Protein AF-A0A4P6MUH0-F1 (afdb_monomer_lite)

Sequence (97 aa):
MDGSGLSLEVRIAIMTVVLVILAILLSVAFVALAVGAEMWGMLAGVPVAILGGVLVLVGRRRRLASDGGRIGVSVLGGVLVVGSTWVAFMTNNAIIA

Organism: NCBI:txid53458

Secondary structure (DSSP, 8-state):
--THHHHHHHHHHHHHHHHHHHHHHHHHHHHHHHHHS--GGGGGHHHHHHHHHHHHHHHHHHHHTTTT---HHHHHHHHHHHHHHHHHHHHHHHHH-

pLDDT: mean 90.12, std 10.67, range [50.72, 98.31]

Foldseek 3Di:
DDPVVVVVLVVLVVVLVVLLVLLVVLLVVLVCCCPVVVLVLSNQLNVLSVCLNVQLVVQNVVCVVVVNPGNVSNVVSSVSNVCSVVSSVVSSVVVVD

Radius of gyration: 16.14 Å; chains: 1; bounding box: 34×20×50 Å

Structure (mmCIF, N/CA/C/O backbone):
data_AF-A0A4P6MUH0-F1
#
_entry.id   AF-A0A4P6MUH0-F1
#
loop_
_atom_site.group_PDB
_atom_site.id
_atom_site.type_symbol
_atom_site.label_atom_id
_atom_site.label_alt_id
_atom_site.label_comp_id
_atom_site.label_asym_id
_atom_site.label_entity_id
_atom_site.label_seq_id
_atom_site.pdbx_PDB_ins_code
_atom_site.Cartn_x
_atom_site.Cartn_y
_atom_site.Cartn_z
_atom_site.occupancy
_atom_site.B_iso_or_equiv
_atom_site.auth_seq_id
_atom_site.auth_comp_id
_atom_site.auth_asym_id
_atom_site.auth_atom_id
_atom_site.pdbx_PDB_model_num
ATOM 1 N N . MET A 1 1 ? -11.171 5.405 32.464 1.00 50.72 1 MET A N 1
ATOM 2 C CA . MET A 1 1 ? -10.723 5.133 31.080 1.00 50.72 1 MET A CA 1
ATOM 3 C C . MET A 1 1 ? -9.222 5.334 31.071 1.00 50.72 1 MET A C 1
ATOM 5 O O . MET A 1 1 ? -8.778 6.473 31.113 1.00 50.72 1 MET A O 1
ATOM 9 N N . ASP A 1 2 ? -8.457 4.248 31.143 1.00 51.62 2 ASP A N 1
ATOM 10 C CA . ASP A 1 2 ? -6.999 4.323 31.253 1.00 51.62 2 ASP A CA 1
ATOM 11 C C . ASP A 1 2 ? -6.395 4.908 29.971 1.00 51.62 2 ASP A C 1
ATOM 13 O O . ASP A 1 2 ? -6.765 4.526 28.858 1.00 51.62 2 ASP A O 1
ATOM 17 N N . GLY A 1 3 ? -5.442 5.833 30.118 1.00 55.72 3 GLY A N 1
ATOM 18 C CA . GLY A 1 3 ? -4.770 6.533 29.012 1.00 55.72 3 GLY A CA 1
ATOM 19 C C . GLY A 1 3 ? -4.009 5.633 28.022 1.00 55.72 3 GLY A C 1
ATOM 20 O O . GLY A 1 3 ? -3.446 6.127 27.047 1.00 55.72 3 GLY A O 1
ATOM 21 N N . SER A 1 4 ? -4.008 4.313 28.225 1.00 62.41 4 SER A N 1
ATOM 22 C CA . SER A 1 4 ? -3.433 3.309 27.325 1.00 62.41 4 SER A CA 1
ATOM 23 C C . SER A 1 4 ? -4.224 3.141 26.018 1.00 62.41 4 SER A C 1
ATOM 25 O O . SER A 1 4 ? -3.617 2.906 24.970 1.00 62.41 4 SER A O 1
ATOM 27 N N . GLY A 1 5 ? -5.551 3.327 26.039 1.00 58.41 5 GLY A N 1
ATOM 28 C CA . GLY A 1 5 ? -6.413 3.177 24.855 1.00 58.41 5 GLY A CA 1
ATOM 29 C C . GLY A 1 5 ? -6.14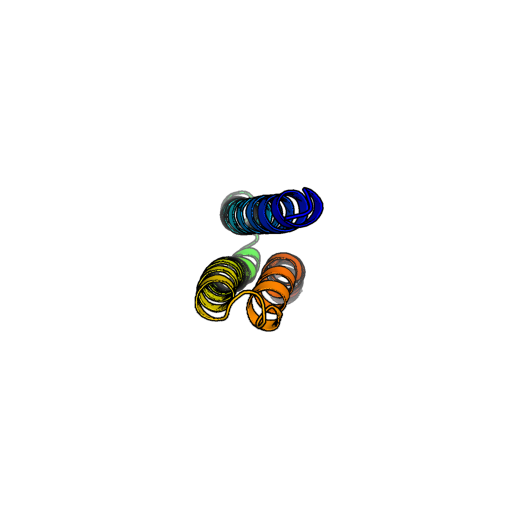3 4.223 23.768 1.00 58.41 5 GLY A C 1
ATOM 30 O O . GLY A 1 5 ? -5.994 3.878 22.594 1.00 58.41 5 GLY A O 1
ATOM 31 N N . LEU A 1 6 ? -5.954 5.485 24.174 1.00 62.62 6 LEU A N 1
ATOM 32 C CA . LEU A 1 6 ? -5.587 6.586 23.272 1.00 62.62 6 LEU A CA 1
ATOM 33 C C . LEU A 1 6 ? -4.233 6.334 22.588 1.00 62.62 6 LEU A C 1
ATOM 35 O O . LEU A 1 6 ? -4.058 6.656 21.415 1.00 62.62 6 LEU A O 1
ATOM 39 N N . SER A 1 7 ? -3.281 5.698 23.282 1.00 79.88 7 SER A N 1
ATOM 40 C CA . SER A 1 7 ? -1.960 5.396 22.713 1.00 79.88 7 SER A CA 1
ATOM 41 C C . SER A 1 7 ? -2.027 4.366 21.582 1.00 79.88 7 SER A C 1
ATOM 43 O O . SER A 1 7 ? -1.299 4.492 20.595 1.00 79.88 7 SER A O 1
ATOM 45 N N . LEU A 1 8 ? -2.883 3.346 21.698 1.00 82.69 8 LEU A N 1
ATOM 46 C CA . LEU A 1 8 ? -2.985 2.290 20.689 1.00 82.69 8 LEU A CA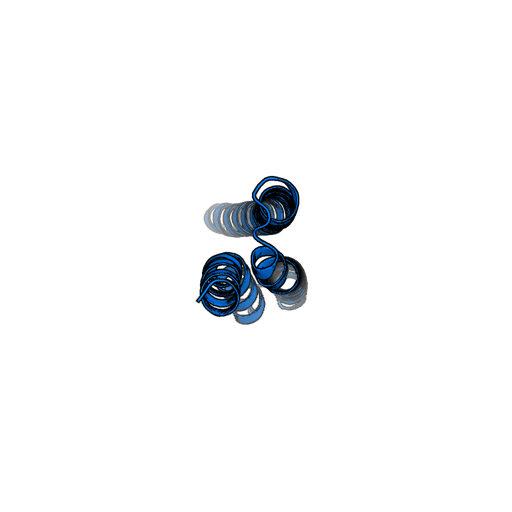 1
ATOM 47 C C . LEU A 1 8 ? -3.635 2.803 19.401 1.00 82.69 8 LEU A C 1
ATOM 49 O O . LEU A 1 8 ? -3.146 2.528 18.304 1.00 82.69 8 LEU A O 1
ATOM 53 N N . GLU A 1 9 ? -4.719 3.563 19.528 1.00 81.25 9 GLU A N 1
ATOM 54 C CA . GLU A 1 9 ? -5.450 4.090 18.377 1.00 81.25 9 GLU A CA 1
ATOM 55 C C . GLU A 1 9 ? -4.606 5.087 17.575 1.00 81.25 9 GLU A C 1
ATOM 57 O O . GLU A 1 9 ? -4.529 4.987 16.346 1.00 81.25 9 GLU A O 1
ATOM 62 N N . VAL A 1 10 ? -3.868 5.962 18.269 1.00 86.94 10 VAL A N 1
ATOM 63 C CA . VAL A 1 10 ? -2.899 6.880 17.653 1.00 86.94 10 VAL A CA 1
ATOM 64 C C . VAL A 1 10 ? -1.800 6.114 16.913 1.00 86.94 10 VAL A C 1
ATOM 66 O O . VAL A 1 10 ? -1.511 6.431 15.760 1.00 86.94 10 VAL A O 1
ATOM 69 N N . ARG A 1 11 ? -1.224 5.059 17.508 1.00 87.88 11 ARG A N 1
ATOM 70 C CA . ARG A 1 11 ? -0.206 4.230 16.829 1.00 87.88 11 ARG A CA 1
ATOM 71 C C . ARG A 1 11 ? -0.744 3.590 15.555 1.00 87.88 11 ARG A C 1
ATOM 73 O O . ARG A 1 11 ? -0.064 3.604 14.534 1.00 87.88 11 ARG A O 1
ATOM 80 N N . ILE A 1 12 ? -1.961 3.050 15.589 1.00 86.62 12 ILE A N 1
ATOM 81 C CA . ILE A 1 12 ? -2.581 2.420 14.414 1.00 86.62 12 ILE A CA 1
ATOM 82 C C . ILE A 1 12 ? -2.854 3.458 13.326 1.00 86.62 12 ILE A C 1
ATOM 84 O O . ILE A 1 12 ? -2.624 3.182 12.146 1.00 86.62 12 ILE A O 1
ATOM 88 N N . ALA A 1 13 ? -3.319 4.650 13.703 1.00 88.94 13 ALA A N 1
ATOM 89 C CA . ALA A 1 13 ? -3.526 5.743 12.762 1.00 88.94 13 ALA A CA 1
ATOM 90 C C . ALA A 1 13 ? -2.209 6.152 12.087 1.00 88.94 13 ALA A C 1
ATOM 92 O O . ALA A 1 13 ? -2.160 6.206 10.858 1.00 88.94 13 ALA A O 1
ATOM 93 N N . ILE A 1 14 ? -1.138 6.339 12.865 1.00 92.12 14 ILE A N 1
ATOM 94 C CA . ILE A 1 14 ? 0.201 6.651 12.345 1.00 92.12 14 ILE A CA 1
ATOM 95 C C . ILE A 1 14 ? 0.672 5.550 11.392 1.00 92.12 14 ILE A C 1
ATOM 97 O O . ILE A 1 14 ? 1.041 5.848 10.261 1.00 92.12 14 ILE A O 1
ATOM 101 N N . MET A 1 15 ? 0.592 4.277 11.792 1.00 92.31 15 MET A N 1
ATOM 102 C CA . MET A 1 15 ? 1.029 3.159 10.945 1.00 92.31 15 MET A CA 1
ATOM 103 C C . MET A 1 15 ? 0.221 3.056 9.651 1.00 92.31 15 MET A C 1
ATOM 105 O O . MET A 1 15 ? 0.784 2.792 8.593 1.00 92.31 15 MET A O 1
ATOM 109 N N . THR A 1 16 ? -1.086 3.323 9.705 1.00 93.19 16 THR A N 1
ATOM 110 C CA . THR A 1 16 ? -1.929 3.383 8.501 1.00 93.19 16 THR A CA 1
ATOM 111 C C . THR A 1 16 ? -1.433 4.477 7.557 1.00 93.19 16 THR A C 1
ATOM 113 O O . THR A 1 16 ? -1.253 4.220 6.369 1.00 93.19 16 THR A O 1
ATOM 116 N N . VAL A 1 17 ? -1.194 5.685 8.075 1.00 95.06 17 VAL A N 1
ATOM 117 C CA . VAL A 1 17 ? -0.713 6.821 7.274 1.00 95.06 17 VAL A CA 1
ATOM 118 C C . VAL A 1 17 ? 0.652 6.514 6.664 1.00 95.06 17 VAL A C 1
ATOM 120 O O . VAL A 1 17 ? 0.829 6.698 5.464 1.00 95.06 17 VAL A O 1
ATOM 123 N N . VAL A 1 18 ? 1.584 5.977 7.453 1.00 95.62 18 VAL A N 1
ATOM 124 C CA . VAL A 1 18 ? 2.921 5.586 6.985 1.00 95.62 18 VAL A CA 1
ATOM 125 C C . VAL A 1 18 ? 2.832 4.569 5.848 1.00 95.62 18 VAL A C 1
ATOM 127 O O . VAL A 1 18 ? 3.459 4.768 4.814 1.00 95.62 18 VAL A O 1
ATOM 130 N N . LEU A 1 19 ? 2.022 3.515 5.992 1.00 94.69 19 LEU A N 1
ATOM 131 C CA . LEU A 1 19 ? 1.874 2.491 4.952 1.00 94.69 19 LEU A CA 1
ATOM 132 C C . LEU A 1 19 ? 1.245 3.036 3.665 1.00 94.69 19 LEU A C 1
ATOM 134 O O . LEU A 1 19 ? 1.649 2.643 2.574 1.00 94.69 19 LEU A O 1
ATOM 138 N N . VAL A 1 20 ? 0.281 3.951 3.773 1.00 96.75 20 VAL A N 1
ATOM 139 C CA . VAL A 1 20 ? -0.335 4.594 2.602 1.00 96.75 20 VAL A CA 1
ATOM 140 C C . VAL A 1 20 ? 0.663 5.510 1.897 1.00 96.75 20 VAL A C 1
ATOM 142 O O . VAL A 1 20 ? 0.771 5.463 0.674 1.00 96.75 20 VAL A O 1
ATOM 145 N N . ILE A 1 21 ? 1.433 6.300 2.650 1.00 97.69 21 ILE A N 1
ATOM 146 C CA . ILE A 1 21 ? 2.503 7.133 2.088 1.00 97.69 21 ILE A CA 1
ATOM 147 C C . ILE A 1 21 ? 3.552 6.253 1.402 1.00 97.69 21 ILE A C 1
ATOM 149 O O . ILE A 1 21 ? 3.939 6.545 0.275 1.00 97.69 21 ILE A O 1
ATOM 153 N N . LEU A 1 22 ? 3.967 5.149 2.029 1.00 96.69 22 LEU A N 1
ATOM 154 C CA . LEU A 1 22 ? 4.904 4.198 1.427 1.00 96.69 22 LEU A CA 1
ATOM 155 C C . LEU A 1 22 ? 4.366 3.606 0.124 1.00 96.69 22 LEU A C 1
ATOM 157 O O . LEU A 1 22 ? 5.104 3.548 -0.852 1.00 96.69 22 LEU A O 1
ATOM 161 N N . 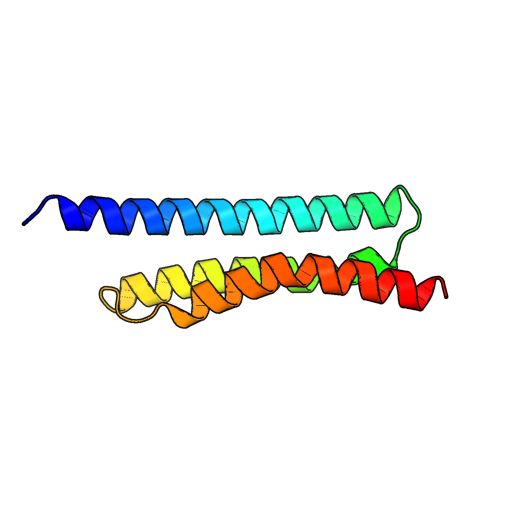ALA A 1 23 ? 3.087 3.225 0.071 1.00 97.38 23 ALA A N 1
ATOM 162 C CA . ALA A 1 23 ? 2.466 2.735 -1.159 1.00 97.38 23 ALA A CA 1
ATOM 163 C C . ALA A 1 23 ? 2.550 3.764 -2.301 1.00 97.38 23 ALA A C 1
ATOM 165 O O . ALA A 1 23 ? 2.857 3.404 -3.440 1.00 97.38 23 ALA A O 1
ATOM 166 N N . ILE A 1 24 ? 2.319 5.046 -1.996 1.00 98.25 24 ILE A N 1
ATOM 167 C CA . ILE A 1 24 ? 2.418 6.144 -2.967 1.00 98.25 24 ILE A CA 1
ATOM 168 C C . ILE A 1 24 ? 3.871 6.339 -3.410 1.00 98.25 24 ILE A C 1
ATOM 170 O O . ILE A 1 24 ? 4.145 6.346 -4.608 1.00 98.25 24 ILE A O 1
ATOM 174 N N . LEU A 1 25 ? 4.803 6.457 -2.460 1.00 98.19 25 LEU A N 1
ATOM 175 C CA . LEU A 1 25 ? 6.223 6.670 -2.752 1.00 98.19 25 LEU A CA 1
ATOM 176 C C . LEU A 1 25 ? 6.812 5.526 -3.580 1.00 98.19 25 LEU A C 1
ATOM 178 O O . LEU A 1 25 ? 7.517 5.790 -4.550 1.00 98.19 25 LEU A O 1
ATOM 182 N N . LEU A 1 26 ? 6.486 4.274 -3.248 1.00 97.62 26 LEU A N 1
ATOM 183 C CA . LEU A 1 26 ? 6.914 3.108 -4.022 1.00 97.62 26 LEU A CA 1
ATOM 184 C C . LEU A 1 26 ? 6.319 3.118 -5.429 1.00 97.62 26 LEU A C 1
ATOM 186 O O . LEU A 1 26 ? 7.047 2.900 -6.389 1.00 97.62 26 LEU A O 1
ATOM 190 N N . SER A 1 27 ? 5.030 3.438 -5.573 1.00 98.00 27 SER A N 1
ATOM 191 C CA . SER A 1 27 ? 4.396 3.534 -6.896 1.00 98.00 27 SER A CA 1
ATOM 192 C C . SER A 1 27 ? 5.087 4.580 -7.774 1.00 98.00 27 SER A C 1
ATOM 194 O O . SER A 1 27 ? 5.398 4.304 -8.931 1.00 98.00 27 SER A O 1
ATOM 196 N N . VAL A 1 28 ? 5.387 5.757 -7.216 1.00 98.31 28 VAL A N 1
ATOM 197 C CA . VAL A 1 28 ? 6.132 6.815 -7.916 1.00 98.31 28 VAL A CA 1
ATOM 198 C C . VAL A 1 28 ? 7.549 6.353 -8.256 1.00 98.31 28 VAL A C 1
ATOM 200 O O . VAL A 1 28 ? 7.988 6.539 -9.388 1.00 98.31 28 VAL A O 1
ATOM 203 N N . ALA A 1 29 ? 8.251 5.715 -7.317 1.00 97.81 29 ALA A N 1
ATOM 204 C CA . ALA A 1 29 ? 9.602 5.208 -7.538 1.00 97.81 29 ALA A CA 1
ATOM 205 C C . ALA A 1 29 ? 9.648 4.137 -8.640 1.00 97.81 29 ALA A C 1
ATOM 207 O O . ALA A 1 29 ? 10.527 4.184 -9.495 1.00 97.81 29 ALA A O 1
ATOM 208 N N . PHE A 1 30 ? 8.686 3.210 -8.676 1.00 97.88 30 PHE A N 1
ATOM 209 C CA . PHE A 1 30 ? 8.605 2.186 -9.720 1.00 97.88 30 PHE A CA 1
ATOM 210 C C . PHE A 1 30 ? 8.342 2.786 -11.099 1.00 97.88 30 PHE A C 1
ATOM 212 O O . PHE A 1 30 ? 8.981 2.378 -12.065 1.00 97.88 30 PHE A O 1
ATOM 219 N N . VAL A 1 31 ? 7.458 3.784 -11.197 1.00 98.06 31 VAL A N 1
ATOM 220 C CA . VAL A 1 31 ? 7.232 4.511 -12.457 1.00 98.06 31 VAL A CA 1
ATOM 221 C C . VAL A 1 31 ? 8.494 5.267 -12.880 1.00 98.06 31 VAL A C 1
ATOM 223 O O . VAL A 1 31 ? 8.884 5.201 -14.044 1.00 98.06 31 VAL A O 1
ATOM 226 N N . ALA A 1 32 ? 9.170 5.937 -11.944 1.00 97.62 32 ALA A N 1
ATOM 227 C CA . ALA A 1 32 ? 10.407 6.661 -12.222 1.00 97.62 32 ALA A CA 1
ATOM 228 C C . ALA A 1 32 ? 11.529 5.729 -12.706 1.00 97.62 32 ALA A C 1
ATOM 230 O O . ALA A 1 32 ? 12.223 6.071 -13.657 1.00 97.62 32 ALA A O 1
ATOM 231 N N . LEU A 1 33 ? 11.682 4.545 -12.104 1.00 95.19 33 LEU A N 1
ATOM 232 C CA . LEU A 1 33 ? 12.656 3.540 -12.544 1.00 95.19 33 LEU A CA 1
ATOM 233 C C . LEU A 1 33 ? 12.288 2.930 -13.900 1.00 95.19 33 LEU A C 1
ATOM 235 O O . LEU A 1 33 ? 13.169 2.741 -14.736 1.00 95.19 33 LEU A O 1
ATOM 239 N N . ALA A 1 34 ? 11.002 2.666 -14.146 1.00 95.56 34 ALA A N 1
ATOM 240 C CA . ALA A 1 34 ? 10.545 2.129 -15.425 1.00 95.56 34 ALA A CA 1
ATOM 241 C C . ALA A 1 34 ? 10.895 3.056 -16.596 1.00 95.56 34 ALA A C 1
ATOM 243 O O . ALA A 1 34 ? 11.376 2.590 -17.624 1.00 95.56 34 ALA A O 1
ATOM 244 N N . VAL A 1 35 ? 10.691 4.364 -16.420 1.00 96.38 35 VAL A N 1
ATOM 245 C CA . VAL A 1 35 ? 10.947 5.361 -17.469 1.00 96.38 35 VAL A CA 1
ATOM 246 C C . VAL A 1 35 ? 12.412 5.803 -17.494 1.00 96.38 35 VA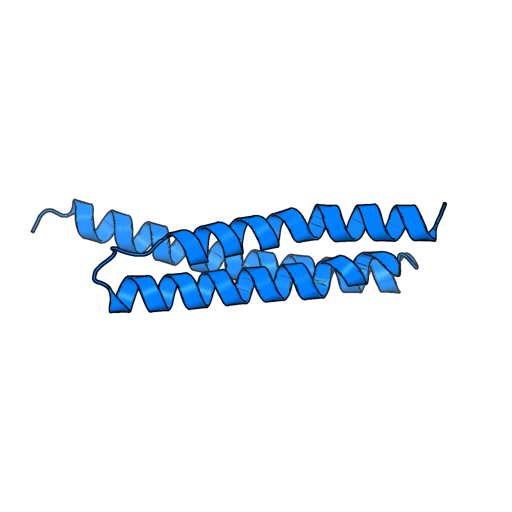L A C 1
ATOM 248 O O . VAL A 1 35 ? 12.991 5.946 -18.563 1.00 96.38 35 VAL A O 1
ATOM 251 N N . GLY A 1 36 ? 13.019 6.031 -16.329 1.00 96.44 36 GLY A N 1
ATOM 252 C CA . GLY A 1 36 ? 14.360 6.608 -16.217 1.00 96.44 36 GLY A CA 1
ATOM 253 C C . GLY A 1 36 ? 15.504 5.620 -16.441 1.00 96.44 36 GLY A C 1
ATOM 254 O O . GLY A 1 36 ? 16.597 6.046 -16.799 1.00 96.44 36 GLY A O 1
ATOM 255 N N . ALA A 1 37 ? 15.269 4.322 -16.234 1.00 94.19 37 ALA A N 1
ATOM 256 C CA . ALA A 1 37 ? 16.274 3.269 -16.400 1.00 94.19 37 ALA A CA 1
ATOM 257 C C . ALA A 1 37 ? 15.831 2.168 -17.384 1.00 94.19 37 ALA A C 1
ATOM 259 O O . ALA A 1 37 ? 16.426 1.095 -17.401 1.00 94.19 37 ALA A O 1
ATOM 260 N N . GLU A 1 38 ? 14.768 2.412 -18.162 1.00 92.06 38 GLU A N 1
ATOM 261 C CA . GLU A 1 38 ? 14.158 1.450 -19.101 1.00 92.06 38 GLU A CA 1
ATOM 262 C C . GLU A 1 38 ? 13.746 0.109 -18.450 1.00 92.06 38 GLU A C 1
ATOM 264 O O . GLU A 1 38 ? 13.609 -0.925 -19.104 1.00 92.06 38 GLU A O 1
ATOM 269 N N . MET A 1 39 ? 13.499 0.118 -17.136 1.00 94.94 39 MET A N 1
ATOM 270 C CA . MET A 1 39 ? 13.150 -1.062 -16.342 1.00 94.94 39 MET A CA 1
ATOM 271 C C . MET A 1 39 ? 11.638 -1.322 -16.368 1.00 94.94 39 MET A C 1
ATOM 273 O O . MET A 1 39 ? 10.965 -1.262 -15.336 1.00 94.94 39 MET A O 1
ATOM 277 N N . TRP A 1 40 ? 11.065 -1.568 -17.550 1.00 93.19 40 TRP A N 1
ATOM 278 C CA . TRP A 1 40 ? 9.605 -1.642 -17.747 1.00 93.19 40 TRP A CA 1
ATOM 279 C C . TRP A 1 40 ? 8.891 -2.654 -16.835 1.00 93.19 40 TRP A C 1
ATOM 281 O O . TRP A 1 40 ? 7.735 -2.437 -16.464 1.00 93.19 40 TRP A O 1
ATOM 291 N N . GLY A 1 41 ? 9.577 -3.716 -16.396 1.00 93.06 41 GLY A N 1
ATOM 292 C CA . GLY A 1 41 ? 9.021 -4.687 -15.448 1.00 93.06 41 GLY A CA 1
ATOM 293 C C . GLY A 1 41 ? 8.719 -4.122 -14.058 1.00 93.06 41 GLY A C 1
ATOM 294 O O . GLY A 1 41 ? 7.886 -4.678 -13.343 1.00 93.06 41 GLY A O 1
ATOM 295 N N . MET A 1 42 ? 9.305 -2.976 -13.696 1.00 95.31 42 MET A N 1
ATOM 296 C CA . MET A 1 42 ? 9.003 -2.271 -12.445 1.00 95.31 42 MET A CA 1
ATOM 297 C C . MET A 1 42 ? 7.530 -1.867 -12.339 1.00 95.31 42 MET A C 1
ATOM 299 O O . MET A 1 42 ? 6.979 -1.815 -11.237 1.00 95.31 42 MET A O 1
ATOM 303 N N . LEU A 1 43 ? 6.854 -1.650 -13.474 1.00 96.38 43 LEU A N 1
ATOM 304 C CA . LEU A 1 43 ? 5.434 -1.293 -13.502 1.00 96.38 43 LEU A CA 1
ATOM 305 C C . LEU A 1 43 ? 4.532 -2.371 -12.889 1.00 96.38 43 LEU A C 1
ATOM 307 O O . LEU A 1 43 ? 3.452 -2.040 -12.406 1.00 96.38 43 LEU A O 1
ATOM 311 N N . ALA A 1 44 ? 4.974 -3.631 -12.829 1.00 96.38 44 ALA A N 1
ATOM 312 C CA . ALA A 1 44 ? 4.220 -4.703 -12.181 1.00 96.38 44 ALA A CA 1
ATOM 313 C C . ALA A 1 44 ? 4.067 -4.503 -10.662 1.00 96.38 44 ALA A C 1
ATOM 315 O O . ALA A 1 44 ? 3.085 -4.961 -10.076 1.00 96.38 44 ALA A O 1
ATOM 316 N N . GLY A 1 45 ? 4.991 -3.781 -10.017 1.00 96.00 45 GLY A N 1
ATOM 317 C CA . GLY A 1 45 ? 4.883 -3.439 -8.596 1.00 96.00 45 GLY A CA 1
ATOM 318 C C . GLY A 1 45 ? 3.799 -2.400 -8.302 1.00 96.00 45 GLY A C 1
ATOM 319 O O . GLY A 1 45 ? 3.177 -2.441 -7.242 1.00 96.00 45 GLY A O 1
ATOM 320 N N . VAL A 1 46 ? 3.516 -1.498 -9.246 1.00 97.62 46 VAL A N 1
ATOM 321 C CA . VAL A 1 46 ? 2.555 -0.392 -9.077 1.00 97.62 46 VAL A CA 1
ATOM 322 C C . VAL A 1 46 ? 1.148 -0.874 -8.693 1.00 97.62 46 VAL A C 1
ATOM 324 O O . VAL A 1 46 ? 0.648 -0.436 -7.653 1.00 97.62 46 VAL A O 1
ATOM 327 N N . PRO A 1 47 ? 0.487 -1.788 -9.437 1.00 97.56 47 PRO A N 1
ATOM 328 C CA . PRO A 1 47 ? -0.848 -2.248 -9.062 1.00 97.56 47 PRO A CA 1
ATOM 329 C C . PRO A 1 47 ? -0.856 -2.934 -7.693 1.00 97.56 47 PRO A C 1
ATOM 331 O O . PRO A 1 47 ? -1.815 -2.760 -6.945 1.00 97.56 47 PRO A O 1
ATOM 334 N N . VAL A 1 48 ? 0.213 -3.651 -7.324 1.00 97.94 48 VAL A N 1
ATOM 335 C CA . VAL A 1 48 ? 0.333 -4.340 -6.028 1.00 97.94 48 VAL A CA 1
ATOM 336 C C . VAL A 1 48 ? 0.474 -3.342 -4.876 1.00 97.94 48 VAL A C 1
ATOM 338 O O . VAL A 1 48 ? -0.210 -3.482 -3.860 1.00 97.94 48 VAL A O 1
ATOM 341 N N . ALA A 1 49 ? 1.298 -2.304 -5.044 1.00 97.00 49 ALA A N 1
ATOM 342 C CA . ALA A 1 49 ? 1.459 -1.234 -4.060 1.00 97.00 49 ALA A CA 1
ATOM 343 C C . ALA A 1 49 ? 0.141 -0.477 -3.841 1.00 97.00 49 ALA A C 1
ATOM 345 O O . ALA A 1 49 ? -0.276 -0.274 -2.697 1.00 97.00 49 ALA A O 1
ATOM 346 N N . ILE A 1 50 ? -0.557 -0.127 -4.929 1.00 97.69 50 ILE A N 1
ATOM 347 C CA . ILE A 1 50 ? -1.859 0.552 -4.875 1.00 97.69 50 ILE A CA 1
ATOM 348 C C . ILE A 1 50 ? -2.897 -0.323 -4.162 1.00 97.69 50 ILE A C 1
ATOM 350 O O . ILE A 1 50 ? -3.556 0.149 -3.232 1.00 97.69 50 ILE A O 1
ATOM 354 N N . LEU A 1 51 ? -3.018 -1.602 -4.538 1.00 97.38 51 LEU A N 1
ATOM 355 C CA . LEU A 1 51 ? -3.922 -2.551 -3.873 1.00 97.38 51 LEU A CA 1
ATOM 356 C C . LEU A 1 51 ? -3.609 -2.673 -2.380 1.00 97.38 51 LEU A C 1
ATOM 358 O O . LEU A 1 51 ? -4.525 -2.629 -1.556 1.00 97.38 51 LEU A O 1
ATOM 362 N N . GLY A 1 52 ? -2.327 -2.763 -2.022 1.00 96.00 52 GLY A N 1
ATOM 363 C CA . GLY A 1 52 ? -1.878 -2.785 -0.634 1.00 96.00 52 GLY A CA 1
ATOM 364 C C . GLY A 1 52 ? -2.325 -1.549 0.146 1.00 96.00 52 GLY A C 1
ATOM 365 O O . GLY A 1 52 ? -2.961 -1.680 1.194 1.00 96.00 52 GLY A O 1
ATOM 366 N N . GLY A 1 53 ? -2.092 -0.350 -0.397 1.00 96.12 53 GLY A N 1
ATOM 367 C CA . GLY A 1 53 ? -2.536 0.910 0.208 1.00 96.12 53 GLY A CA 1
ATOM 368 C C . GLY A 1 53 ? -4.058 0.992 0.381 1.00 96.12 53 GLY A C 1
ATOM 369 O O . GLY A 1 53 ? -4.549 1.375 1.448 1.00 96.12 53 GLY A O 1
ATOM 370 N N . VAL A 1 54 ? -4.825 0.556 -0.624 1.00 96.44 54 VAL A N 1
ATOM 371 C CA . VAL A 1 54 ? -6.295 0.493 -0.548 1.00 96.44 54 VAL A CA 1
ATOM 372 C C . VAL A 1 54 ? -6.748 -0.467 0.554 1.00 96.44 54 VAL A C 1
ATOM 374 O O . VAL A 1 54 ? -7.620 -0.113 1.351 1.00 96.44 54 VAL A O 1
ATOM 377 N N . LEU A 1 55 ? -6.145 -1.653 0.663 1.00 95.25 55 LEU A N 1
ATOM 378 C CA . LEU A 1 55 ? -6.477 -2.614 1.719 1.00 95.25 55 LEU A CA 1
ATOM 379 C C . LEU A 1 55 ? -6.131 -2.091 3.116 1.00 95.25 55 LEU A C 1
ATOM 381 O O . LEU A 1 55 ? -6.907 -2.313 4.046 1.00 95.25 55 LEU A O 1
ATOM 385 N N . VAL A 1 56 ? -5.039 -1.338 3.279 1.00 95.25 56 VAL A N 1
ATOM 386 C CA . VAL A 1 56 ? -4.726 -0.658 4.549 1.00 95.25 56 VAL A CA 1
ATOM 387 C C . VAL A 1 56 ? -5.859 0.296 4.948 1.00 95.25 56 VAL A C 1
ATOM 389 O O . VAL A 1 56 ? -6.346 0.242 6.083 1.00 95.25 56 VAL A O 1
ATOM 392 N N . LEU A 1 57 ? -6.349 1.113 4.009 1.00 94.50 57 LEU A N 1
ATOM 393 C CA . LEU A 1 57 ? -7.461 2.041 4.247 1.00 94.50 57 LEU A CA 1
ATOM 394 C C . LEU A 1 57 ? -8.780 1.315 4.548 1.00 94.50 57 LEU A C 1
ATOM 396 O O . LEU A 1 57 ? -9.492 1.683 5.488 1.00 94.50 57 LEU A O 1
ATOM 400 N N . VAL A 1 58 ? -9.103 0.267 3.785 1.00 93.69 58 VAL A N 1
ATOM 401 C CA . VAL A 1 58 ? -10.301 -0.561 4.005 1.00 93.69 58 VAL A CA 1
ATOM 402 C C . VAL A 1 58 ? -10.225 -1.271 5.355 1.00 93.69 58 VAL A C 1
ATOM 404 O O . VAL A 1 58 ? -11.214 -1.295 6.086 1.00 93.69 58 VAL A O 1
ATOM 407 N N . GLY A 1 59 ? -9.059 -1.804 5.724 1.00 91.44 59 GLY A N 1
ATOM 408 C CA . GLY A 1 59 ? -8.819 -2.434 7.019 1.00 91.44 59 GLY A CA 1
ATOM 409 C C . GLY A 1 59 ? -9.029 -1.465 8.176 1.00 91.44 59 GLY A C 1
ATOM 410 O O . GLY A 1 59 ? -9.753 -1.793 9.115 1.00 91.44 59 GLY A O 1
ATOM 411 N N . ARG A 1 60 ? -8.511 -0.233 8.071 1.00 89.81 60 ARG A N 1
ATOM 412 C CA . ARG A 1 60 ? -8.763 0.820 9.067 1.00 89.81 60 ARG A CA 1
ATOM 413 C C . ARG A 1 60 ? -10.251 1.147 9.191 1.00 89.81 60 ARG A C 1
ATOM 415 O O . ARG A 1 60 ? -10.767 1.182 10.304 1.00 89.81 60 ARG A O 1
ATOM 422 N N . ARG A 1 61 ? -10.957 1.345 8.071 1.00 89.69 61 ARG A N 1
ATOM 423 C CA . ARG A 1 61 ? -12.407 1.622 8.079 1.00 89.69 61 ARG A CA 1
ATOM 424 C C . ARG A 1 61 ? -13.200 0.485 8.724 1.00 89.69 61 ARG A C 1
ATOM 426 O O . ARG A 1 61 ? -14.060 0.739 9.558 1.00 89.69 61 ARG A O 1
ATOM 433 N N . ARG A 1 62 ? -12.882 -0.767 8.380 1.00 88.56 62 ARG A N 1
ATOM 434 C CA . ARG A 1 62 ? -13.531 -1.954 8.960 1.00 88.56 62 ARG A CA 1
ATOM 435 C C . ARG A 1 62 ? -13.260 -2.089 10.454 1.00 88.56 62 ARG A C 1
ATOM 437 O O . ARG A 1 62 ? -14.169 -2.464 11.179 1.00 88.56 62 ARG A O 1
ATOM 444 N N . ARG A 1 63 ? -12.047 -1.760 10.906 1.00 85.94 63 ARG A N 1
ATOM 445 C CA . ARG A 1 63 ? -11.692 -1.753 12.328 1.00 85.94 63 ARG A CA 1
ATOM 446 C C . ARG A 1 63 ? -12.522 -0.737 13.112 1.00 85.94 63 ARG A C 1
ATOM 448 O O . ARG A 1 63 ? -13.027 -1.083 14.174 1.00 85.94 63 ARG A O 1
ATOM 455 N N . LEU A 1 64 ? -12.655 0.482 12.587 1.00 85.81 64 LEU A N 1
ATOM 456 C CA . LEU A 1 64 ? -13.463 1.541 13.203 1.00 85.81 64 LEU A CA 1
ATOM 457 C C . LEU A 1 64 ? -14.948 1.158 13.262 1.00 85.81 64 LEU A C 1
ATOM 459 O O . LEU A 1 64 ? -15.612 1.453 14.241 1.00 85.81 64 LEU A O 1
ATOM 463 N N . ALA A 1 65 ? -15.452 0.453 12.246 1.00 86.06 65 ALA A N 1
ATOM 464 C CA . ALA A 1 65 ? -16.833 -0.029 12.215 1.00 86.06 65 ALA A CA 1
ATOM 465 C C . ALA A 1 65 ? -17.098 -1.253 13.116 1.00 86.06 65 ALA A C 1
ATOM 467 O O . ALA A 1 65 ? -18.249 -1.643 13.279 1.00 86.06 65 ALA A O 1
ATOM 468 N N . SER A 1 66 ? -16.056 -1.900 13.646 1.00 84.81 66 SER A N 1
ATOM 469 C CA . SER A 1 66 ? -16.168 -3.131 14.437 1.00 84.81 66 SER A CA 1
ATOM 470 C C . SER A 1 66 ? -15.549 -2.999 15.834 1.00 84.81 66 SER A C 1
ATOM 472 O O . SER A 1 66 ? -15.023 -3.993 16.340 1.00 84.81 66 SER A O 1
ATOM 474 N N . ASP A 1 67 ? -15.477 -1.783 16.384 1.00 77.56 67 ASP A N 1
ATOM 475 C CA . ASP A 1 67 ? -14.870 -1.468 17.688 1.00 77.56 67 ASP A CA 1
ATOM 476 C C . ASP A 1 67 ? -13.496 -2.128 17.919 1.00 77.56 67 ASP A C 1
ATOM 478 O O . ASP A 1 67 ? -13.176 -2.645 18.987 1.00 77.56 67 ASP A O 1
ATOM 482 N N . GLY A 1 68 ? -12.649 -2.151 16.885 1.00 68.56 68 GLY A N 1
ATOM 483 C CA . GLY A 1 68 ? -11.279 -2.662 16.996 1.00 68.56 68 GLY A CA 1
ATOM 484 C C . GLY A 1 68 ? -11.069 -4.131 16.615 1.00 68.56 68 GLY A C 1
ATOM 485 O O . GLY A 1 68 ? -9.916 -4.533 16.449 1.00 68.56 68 GLY A O 1
ATOM 486 N N . GLY A 1 69 ? -12.133 -4.916 16.411 1.00 71.75 69 GLY A N 1
ATOM 487 C CA . GLY A 1 69 ? -12.040 -6.378 16.260 1.00 71.75 69 GLY A CA 1
ATOM 488 C C . GLY A 1 69 ? -11.393 -6.917 14.972 1.00 71.75 69 GLY A C 1
ATOM 489 O O . GLY A 1 69 ? -10.950 -8.063 14.947 1.00 71.75 69 GLY A O 1
ATOM 490 N N . ARG A 1 70 ? -11.314 -6.140 13.880 1.00 75.12 70 ARG A N 1
ATOM 491 C CA . ARG A 1 70 ? -10.876 -6.648 12.560 1.00 75.12 70 ARG A CA 1
ATOM 492 C C . ARG A 1 70 ? -9.602 -5.968 12.054 1.00 75.12 70 ARG A C 1
ATOM 494 O O . ARG A 1 70 ? -9.655 -4.858 11.538 1.00 75.12 70 ARG A O 1
ATOM 501 N N . ILE A 1 71 ? -8.463 -6.665 12.156 1.00 81.00 71 ILE A N 1
ATOM 502 C CA . ILE A 1 71 ? -7.120 -6.151 11.787 1.00 81.00 71 ILE A CA 1
ATOM 503 C C . ILE A 1 71 ? -6.533 -6.840 10.540 1.00 81.00 71 ILE A C 1
ATOM 505 O O . ILE A 1 71 ? -5.680 -6.278 9.861 1.00 81.00 71 ILE A O 1
ATOM 509 N N . GLY A 1 72 ? -7.006 -8.040 10.186 1.00 85.25 72 GLY A N 1
ATOM 510 C CA . GLY A 1 72 ? -6.374 -8.858 9.139 1.00 85.25 72 GLY A CA 1
ATOM 511 C C . GLY A 1 72 ? -6.267 -8.177 7.768 1.00 85.25 72 GLY A C 1
ATOM 512 O O . GLY A 1 72 ? -5.275 -8.354 7.071 1.00 85.25 72 GLY A O 1
ATOM 513 N N . VAL A 1 73 ? -7.241 -7.338 7.403 1.00 88.75 73 VAL A N 1
ATOM 514 C CA . VAL A 1 73 ? -7.251 -6.646 6.101 1.00 88.75 73 VAL A CA 1
ATOM 515 C C . VAL A 1 73 ? -6.147 -5.589 6.005 1.00 88.75 73 VAL A C 1
ATOM 517 O O . VAL A 1 73 ? -5.502 -5.480 4.967 1.00 88.75 73 VAL A O 1
ATOM 520 N N . SER A 1 74 ? -5.891 -4.834 7.077 1.00 86.81 74 SER A N 1
ATOM 521 C CA . SER A 1 74 ? -4.826 -3.826 7.077 1.00 86.81 74 SER A CA 1
ATOM 522 C C . SER A 1 74 ? -3.436 -4.457 7.137 1.00 86.81 74 SER A C 1
ATOM 524 O O . SER A 1 74 ? -2.516 -3.937 6.513 1.00 86.81 74 SER A O 1
ATOM 526 N N . VAL A 1 75 ? -3.292 -5.603 7.811 1.00 91.50 75 VAL A N 1
ATOM 527 C CA . VAL A 1 75 ? -2.044 -6.388 7.791 1.00 91.50 75 VAL A CA 1
ATOM 528 C C . VAL A 1 75 ? -1.764 -6.917 6.389 1.00 91.50 75 VAL A C 1
ATOM 530 O O . VAL A 1 75 ? -0.665 -6.718 5.881 1.00 91.50 75 VAL A O 1
ATOM 533 N N . LEU A 1 76 ? -2.764 -7.516 5.734 1.00 92.81 76 LEU A N 1
ATOM 534 C CA . LEU A 1 76 ? -2.637 -7.972 4.349 1.00 92.81 76 LEU A CA 1
ATOM 535 C C . LEU A 1 76 ? -2.260 -6.819 3.412 1.00 92.81 76 LEU A C 1
ATOM 537 O O . LEU A 1 76 ? -1.381 -6.974 2.569 1.00 92.81 76 LEU A O 1
ATOM 541 N N . GLY A 1 77 ? -2.878 -5.651 3.599 1.00 92.94 77 GLY A N 1
ATOM 542 C CA . GLY A 1 77 ? -2.512 -4.447 2.863 1.00 92.94 77 GLY A CA 1
ATOM 543 C C . GLY A 1 77 ? -1.039 -4.074 3.040 1.00 92.94 77 GLY A C 1
ATOM 544 O O . GLY A 1 77 ? -0.344 -3.877 2.048 1.00 92.94 77 GLY A O 1
ATOM 545 N N . GLY A 1 78 ? -0.533 -4.061 4.278 1.00 92.00 78 GLY A N 1
ATOM 546 C CA . GLY A 1 78 ? 0.886 -3.812 4.555 1.00 92.00 78 GLY A CA 1
ATOM 547 C C . GLY A 1 78 ? 1.820 -4.834 3.895 1.00 92.00 78 GLY A C 1
ATOM 548 O O . GLY A 1 78 ? 2.826 -4.448 3.303 1.00 92.00 78 GLY A O 1
ATOM 549 N N . VAL A 1 79 ? 1.457 -6.121 3.922 1.00 96.38 79 VAL A N 1
ATOM 550 C CA . VAL A 1 79 ? 2.214 -7.188 3.242 1.00 96.38 79 VAL A CA 1
ATOM 551 C C . VAL A 1 79 ? 2.266 -6.958 1.733 1.00 96.38 79 VAL A C 1
ATOM 553 O O . VAL A 1 79 ? 3.336 -7.095 1.150 1.00 96.38 79 VAL A O 1
ATOM 556 N N . LEU A 1 80 ? 1.160 -6.561 1.096 1.00 94.88 80 LEU A N 1
ATOM 557 C CA . LEU A 1 80 ? 1.155 -6.248 -0.337 1.00 94.88 80 LEU A CA 1
ATOM 558 C C . LEU A 1 80 ? 2.003 -5.018 -0.669 1.00 94.88 80 LEU A C 1
ATOM 560 O O . LEU 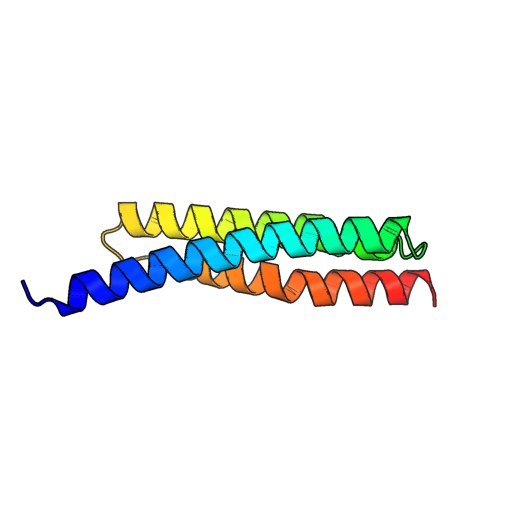A 1 80 ? 2.723 -5.041 -1.663 1.00 94.88 80 LEU A O 1
ATOM 564 N N . VAL A 1 81 ? 1.978 -3.970 0.164 1.00 95.31 81 VAL A N 1
ATOM 565 C CA . VAL A 1 81 ? 2.845 -2.795 -0.045 1.00 95.31 81 VAL A CA 1
ATOM 566 C C . VAL A 1 81 ? 4.314 -3.215 -0.067 1.00 95.31 81 VAL A C 1
ATOM 568 O O . VAL A 1 81 ? 5.031 -2.845 -0.990 1.00 95.31 81 VAL A O 1
ATOM 571 N N . VAL A 1 82 ? 4.761 -4.041 0.881 1.00 95.62 82 VAL A N 1
ATOM 572 C CA . VAL A 1 82 ? 6.152 -4.530 0.901 1.00 95.62 82 VAL A CA 1
ATOM 573 C C . VAL A 1 82 ? 6.419 -5.522 -0.239 1.00 95.62 82 VAL A C 1
ATOM 575 O O . VAL A 1 82 ? 7.445 -5.439 -0.911 1.00 95.62 82 VAL A O 1
ATOM 578 N N . GLY A 1 83 ? 5.481 -6.435 -0.496 1.00 95.38 83 GLY A N 1
ATOM 579 C CA . GLY A 1 83 ? 5.569 -7.445 -1.553 1.00 95.38 83 GLY A CA 1
ATOM 580 C C . GLY A 1 83 ? 5.605 -6.857 -2.964 1.00 95.38 83 GLY A C 1
ATOM 581 O O . GLY A 1 83 ? 6.162 -7.479 -3.866 1.00 95.38 83 GLY A O 1
ATOM 582 N N . SER A 1 84 ? 5.090 -5.639 -3.154 1.00 96.19 84 SER A N 1
ATOM 583 C CA . SER A 1 84 ? 5.155 -4.923 -4.431 1.00 96.19 84 SER A CA 1
ATOM 584 C C . SER A 1 84 ? 6.588 -4.750 -4.941 1.00 96.19 84 SER A C 1
ATOM 586 O O . SER A 1 84 ? 6.829 -4.897 -6.136 1.00 96.19 84 SER A O 1
ATOM 588 N N . THR A 1 85 ? 7.546 -4.544 -4.033 1.00 95.88 85 THR A N 1
ATOM 589 C CA . THR A 1 85 ? 8.975 -4.449 -4.348 1.00 95.88 85 THR A CA 1
ATOM 590 C C . THR A 1 85 ? 9.490 -5.751 -4.944 1.00 95.88 85 THR A C 1
ATOM 592 O O . THR A 1 85 ? 10.144 -5.744 -5.982 1.00 95.88 85 THR A O 1
ATOM 595 N N . TRP A 1 86 ? 9.151 -6.885 -4.328 1.00 96.56 86 TRP A N 1
ATOM 596 C CA . TRP A 1 86 ? 9.541 -8.196 -4.841 1.00 96.56 86 TRP A CA 1
ATOM 597 C C . TRP A 1 86 ? 8.950 -8.450 -6.233 1.00 96.56 86 TRP A C 1
ATOM 599 O O . TRP A 1 86 ? 9.674 -8.865 -7.134 1.00 96.56 86 TRP A O 1
ATOM 609 N N . VAL A 1 87 ? 7.666 -8.129 -6.432 1.00 96.25 87 VAL A N 1
ATOM 610 C CA . VAL A 1 87 ? 6.993 -8.273 -7.735 1.00 96.25 87 VAL A CA 1
ATOM 611 C C . VAL A 1 87 ? 7.657 -7.406 -8.804 1.00 96.25 87 VAL A C 1
ATOM 613 O O . VAL A 1 87 ? 7.908 -7.898 -9.904 1.00 96.25 87 VAL A O 1
ATOM 616 N N . ALA A 1 88 ? 7.983 -6.150 -8.483 1.00 95.31 88 ALA A N 1
ATOM 617 C CA . ALA A 1 88 ? 8.650 -5.228 -9.400 1.00 95.31 88 ALA A CA 1
ATOM 618 C C . ALA A 1 88 ? 10.004 -5.781 -9.871 1.00 95.31 88 ALA A C 1
ATOM 620 O O . ALA A 1 88 ? 10.242 -5.910 -11.073 1.00 95.31 88 ALA A O 1
ATOM 621 N N . PHE A 1 89 ? 10.866 -6.175 -8.929 1.00 95.62 89 PHE A N 1
ATOM 622 C CA . PHE A 1 89 ? 12.200 -6.683 -9.253 1.00 95.62 89 PHE A CA 1
ATOM 623 C C . PHE A 1 89 ? 12.160 -8.029 -9.976 1.00 95.62 89 PHE A C 1
ATOM 625 O O . PHE A 1 89 ? 12.874 -8.203 -10.959 1.00 95.62 89 PHE A O 1
ATOM 632 N N . MET A 1 90 ? 11.318 -8.97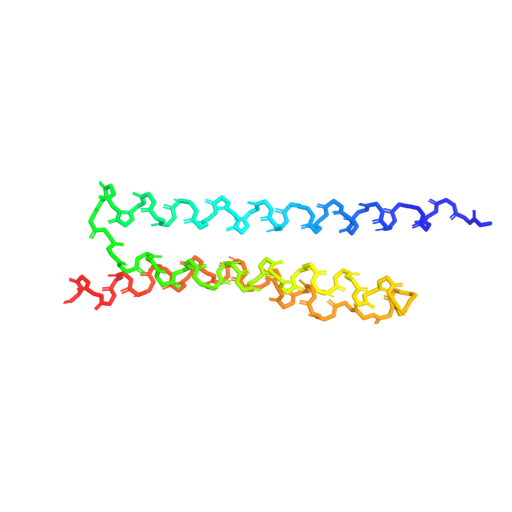0 -9.540 1.00 97.19 90 MET A N 1
ATOM 633 C CA . MET A 1 90 ? 11.222 -10.280 -10.194 1.00 97.19 90 MET A CA 1
ATOM 634 C C . MET A 1 90 ? 10.689 -10.171 -11.618 1.00 97.19 90 MET A C 1
ATOM 636 O O . MET A 1 90 ? 11.242 -10.792 -12.521 1.00 97.19 90 MET A O 1
ATOM 640 N N . THR A 1 91 ? 9.660 -9.347 -11.835 1.00 95.75 91 THR A N 1
ATOM 641 C CA . THR A 1 91 ? 9.109 -9.138 -13.181 1.00 95.75 91 THR A CA 1
ATOM 642 C C . THR A 1 91 ? 10.136 -8.469 -14.085 1.00 95.75 91 THR A C 1
ATOM 644 O O . THR A 1 91 ? 10.317 -8.886 -15.223 1.00 95.75 91 THR A O 1
ATOM 647 N N . ASN A 1 92 ? 10.856 -7.469 -13.574 1.00 95.12 92 ASN A N 1
ATOM 648 C CA . ASN A 1 92 ? 11.912 -6.818 -14.336 1.00 95.12 92 ASN A CA 1
ATOM 649 C C . ASN A 1 92 ? 13.052 -7.777 -14.701 1.00 95.12 92 ASN A C 1
ATOM 651 O O . ASN A 1 92 ? 13.470 -7.814 -15.854 1.00 95.12 92 ASN A O 1
ATOM 655 N N . ASN A 1 93 ? 13.512 -8.591 -13.751 1.00 94.50 93 ASN A N 1
ATOM 656 C CA . ASN A 1 93 ? 14.549 -9.587 -14.012 1.00 94.50 93 ASN A CA 1
ATOM 657 C C . ASN A 1 93 ? 14.098 -10.620 -15.052 1.00 94.50 93 ASN A C 1
ATOM 659 O O . ASN A 1 93 ? 14.892 -10.996 -15.902 1.00 94.50 93 ASN A O 1
ATOM 663 N N . ALA A 1 94 ? 12.832 -11.041 -15.017 1.00 94.19 94 ALA A N 1
ATOM 664 C CA . ALA A 1 94 ? 12.275 -11.986 -15.984 1.00 94.19 94 ALA A CA 1
ATOM 665 C C . ALA A 1 94 ? 12.119 -11.409 -17.402 1.00 94.19 94 ALA A C 1
ATOM 667 O O . ALA A 1 94 ? 12.033 -12.177 -18.350 1.00 94.19 94 ALA A O 1
ATOM 668 N N . ILE A 1 95 ? 12.045 -10.082 -17.547 1.00 92.06 95 ILE A N 1
ATOM 669 C CA . ILE A 1 95 ? 11.973 -9.408 -18.854 1.00 92.06 95 ILE A CA 1
ATOM 670 C C . ILE A 1 95 ? 13.368 -9.195 -19.452 1.00 92.06 95 ILE A C 1
ATOM 672 O O . ILE A 1 95 ? 13.512 -9.192 -20.670 1.00 92.06 95 ILE A O 1
ATOM 676 N N . ILE A 1 96 ? 14.377 -8.967 -18.606 1.00 86.00 96 ILE A N 1
ATOM 677 C CA . ILE A 1 96 ? 15.757 -8.700 -19.039 1.00 86.00 96 ILE A CA 1
ATOM 678 C C . ILE A 1 96 ? 16.539 -9.997 -19.314 1.00 86.00 96 ILE A C 1
ATOM 680 O O . ILE A 1 96 ? 17.487 -9.968 -20.098 1.00 86.00 96 ILE A O 1
ATOM 684 N N . ALA A 1 97 ? 16.175 -11.101 -18.654 1.00 70.50 97 ALA A N 1
ATOM 685 C CA . ALA A 1 97 ? 16.768 -12.425 -18.855 1.00 70.50 97 ALA A CA 1
ATOM 686 C C . ALA A 1 97 ? 16.394 -13.035 -20.215 1.00 70.50 97 ALA A C 1
ATOM 688 O O . ALA A 1 97 ? 17.291 -13.669 -20.817 1.00 70.50 97 ALA A O 1
#